Protein AF-A0A383DYF5-F1 (afdb_monomer_lite)

Radius of gyration: 20.47 Å; chains: 1; bounding box: 49×34×51 Å

Structure (mmCIF, N/CA/C/O backbone):
data_AF-A0A383DYF5-F1
#
_entry.id   AF-A0A383DYF5-F1
#
loop_
_atom_site.group_PDB
_atom_site.id
_atom_site.type_symbol
_atom_site.label_atom_id
_atom_site.label_alt_id
_atom_site.label_comp_id
_atom_site.label_asym_id
_atom_site.label_entity_id
_atom_site.label_seq_id
_atom_site.pdbx_PDB_ins_code
_atom_site.Cartn_x
_atom_site.Cartn_y
_atom_site.Cartn_z
_atom_site.occupancy
_atom_site.B_iso_or_equiv
_atom_site.auth_seq_id
_atom_site.auth_comp_id
_atom_site.auth_asym_id
_atom_site.auth_atom_id
_atom_site.pdbx_PDB_model_num
ATOM 1 N N . ILE A 1 1 ? 13.532 -9.403 -15.175 1.00 59.69 1 ILE A N 1
ATOM 2 C CA . ILE A 1 1 ? 12.451 -8.471 -14.766 1.00 59.69 1 ILE A CA 1
ATOM 3 C C . ILE A 1 1 ? 12.163 -8.731 -13.298 1.00 59.69 1 ILE A C 1
ATOM 5 O O . ILE A 1 1 ? 11.572 -9.760 -12.982 1.00 59.69 1 ILE A O 1
ATOM 9 N N . HIS A 1 2 ? 12.642 -7.856 -12.417 1.00 59.66 2 HIS A N 1
ATOM 10 C CA . HIS A 1 2 ? 12.319 -7.915 -10.993 1.00 59.66 2 HIS A CA 1
ATOM 11 C C . HIS A 1 2 ? 11.013 -7.155 -10.761 1.00 59.66 2 HIS A C 1
ATOM 13 O O . HIS A 1 2 ? 10.802 -6.106 -11.361 1.00 59.66 2 HIS A O 1
ATOM 19 N N . SER A 1 3 ? 10.124 -7.720 -9.947 1.00 62.81 3 SER A N 1
ATOM 20 C CA . SER A 1 3 ? 8.877 -7.073 -9.546 1.00 62.81 3 SER A CA 1
ATOM 21 C C . SER A 1 3 ? 9.007 -6.704 -8.083 1.00 62.81 3 SER A C 1
ATOM 23 O O . SER A 1 3 ? 9.313 -7.569 -7.264 1.00 62.81 3 SER A O 1
ATOM 25 N N . VAL A 1 4 ? 8.773 -5.439 -7.763 1.00 70.38 4 VAL A N 1
ATOM 26 C CA . VAL A 1 4 ? 8.715 -4.961 -6.387 1.00 70.38 4 VAL A CA 1
ATOM 27 C C . VAL A 1 4 ? 7.418 -4.186 -6.230 1.00 70.38 4 VAL A C 1
ATOM 29 O O . VAL A 1 4 ? 7.077 -3.360 -7.072 1.00 70.38 4 VAL A O 1
ATOM 32 N N . GLY A 1 5 ? 6.659 -4.505 -5.192 1.00 65.25 5 GLY A N 1
ATOM 33 C CA . GLY A 1 5 ? 5.375 -3.881 -4.920 1.00 65.25 5 GLY A CA 1
ATOM 34 C C . GLY A 1 5 ? 5.255 -3.631 -3.433 1.00 65.25 5 GLY A C 1
ATOM 35 O O . GLY A 1 5 ? 5.631 -4.480 -2.627 1.00 65.25 5 GLY A O 1
ATOM 36 N N . GLN A 1 6 ? 4.750 -2.458 -3.078 1.00 68.25 6 GLN A N 1
ATOM 37 C CA . GLN A 1 6 ? 4.288 -2.205 -1.727 1.00 68.25 6 GLN A CA 1
ATOM 38 C C . GLN A 1 6 ? 2.813 -2.576 -1.666 1.00 68.25 6 GLN A C 1
ATOM 40 O O . GLN A 1 6 ? 2.042 -2.196 -2.544 1.00 68.25 6 GLN A O 1
ATOM 45 N N . SER A 1 7 ? 2.428 -3.299 -0.622 1.00 64.44 7 SER A N 1
ATOM 46 C CA . SER A 1 7 ? 1.028 -3.561 -0.325 1.00 64.44 7 SER A CA 1
ATOM 47 C C . SER A 1 7 ? 0.705 -2.951 1.026 1.00 64.44 7 SER A C 1
ATOM 49 O O . SER A 1 7 ? 1.428 -3.168 1.998 1.00 64.44 7 SER A O 1
ATOM 51 N N . VAL A 1 8 ? -0.388 -2.203 1.078 1.00 68.31 8 VAL A N 1
ATOM 52 C CA . VAL A 1 8 ? -1.066 -1.844 2.323 1.00 68.31 8 VAL A CA 1
ATOM 53 C C . VAL A 1 8 ? -2.388 -2.599 2.351 1.00 68.31 8 VAL A C 1
ATOM 55 O O . VAL A 1 8 ? -2.983 -2.834 1.301 1.00 68.31 8 VAL A O 1
ATOM 58 N N . PHE A 1 9 ? -2.824 -3.026 3.530 1.00 68.12 9 PHE A N 1
ATOM 59 C CA . PHE A 1 9 ? -4.159 -3.589 3.697 1.00 68.12 9 PHE A CA 1
ATOM 60 C C . PHE A 1 9 ? -5.073 -2.489 4.222 1.00 68.12 9 PHE A C 1
ATOM 62 O O . PHE A 1 9 ? -4.807 -1.921 5.280 1.00 68.12 9 PHE A O 1
ATOM 69 N N . SER A 1 10 ? -6.125 -2.184 3.469 1.00 72.62 10 SER A N 1
ATOM 70 C CA . SER A 1 10 ? -7.183 -1.271 3.897 1.00 72.62 10 SER A CA 1
ATOM 71 C C . SER A 1 10 ? -8.203 -2.028 4.747 1.00 72.62 10 SER A C 1
ATOM 73 O O . SER A 1 10 ? -8.504 -3.193 4.476 1.00 72.62 10 SER A O 1
ATOM 75 N N . LEU A 1 11 ? -8.738 -1.376 5.781 1.00 85.56 11 LEU A N 1
ATOM 76 C CA . LEU A 1 11 ? -9.820 -1.937 6.584 1.00 85.56 11 LEU A CA 1
ATOM 77 C C . LEU A 1 11 ? -11.152 -1.622 5.900 1.00 85.56 11 LEU A C 1
ATOM 79 O O . LEU A 1 11 ? -11.663 -0.509 5.994 1.00 85.56 11 LEU A O 1
ATOM 83 N N . GLU A 1 12 ? -11.677 -2.609 5.180 1.00 87.38 12 GLU A N 1
ATOM 84 C CA . GLU A 1 12 ? -12.930 -2.523 4.420 1.00 87.38 12 GLU A CA 1
ATOM 85 C C . GLU A 1 12 ? -14.012 -3.415 5.033 1.00 87.38 12 GLU A C 1
ATOM 87 O O . GLU A 1 12 ? -13.692 -4.358 5.759 1.00 87.38 12 GLU A O 1
ATOM 92 N N . LYS A 1 13 ? -15.285 -3.154 4.714 1.00 82.94 13 LYS A N 1
ATOM 93 C CA . LYS A 1 13 ? -16.456 -3.800 5.346 1.00 82.94 13 LYS A CA 1
ATOM 94 C C . LYS A 1 13 ? -16.441 -5.327 5.252 1.00 82.94 13 LYS A C 1
ATOM 96 O O . LYS A 1 13 ? -16.819 -6.001 6.203 1.00 82.94 13 LYS A O 1
ATOM 101 N N . ASP A 1 14 ? -15.951 -5.847 4.134 1.00 83.88 14 ASP A N 1
ATOM 102 C CA . ASP A 1 14 ? -15.887 -7.287 3.863 1.00 83.88 14 ASP A CA 1
ATOM 103 C C . ASP A 1 14 ? -14.457 -7.839 4.005 1.00 83.88 14 ASP A C 1
ATOM 105 O O . ASP A 1 14 ? -14.152 -8.969 3.618 1.00 83.88 14 ASP A O 1
ATOM 109 N N . SER A 1 15 ? -13.537 -7.040 4.560 1.00 86.19 15 SER A N 1
ATOM 110 C CA . SER A 1 15 ? -12.164 -7.476 4.789 1.00 86.19 15 SER A CA 1
ATOM 111 C C . SER A 1 15 ? -12.093 -8.492 5.931 1.00 86.19 15 SER A C 1
ATOM 113 O O . SER A 1 15 ? -12.809 -8.418 6.934 1.00 86.19 15 SER A O 1
ATOM 115 N N . ALA A 1 16 ? -11.138 -9.421 5.844 1.00 85.00 16 ALA A N 1
ATOM 116 C CA . ALA A 1 16 ? -10.868 -10.363 6.933 1.00 85.00 16 ALA A CA 1
ATOM 117 C C . ALA A 1 16 ? -10.522 -9.653 8.259 1.00 85.00 16 ALA A C 1
ATOM 119 O O . ALA A 1 16 ? -10.751 -10.213 9.334 1.00 85.00 16 ALA A O 1
ATOM 120 N N . ILE A 1 17 ? -9.981 -8.432 8.168 1.00 88.00 17 ILE A N 1
ATOM 121 C CA . ILE A 1 17 ? -9.637 -7.575 9.303 1.00 88.00 17 ILE A CA 1
ATOM 122 C C . ILE A 1 17 ? -10.908 -7.071 9.988 1.00 88.00 17 ILE A C 1
ATOM 124 O O . ILE A 1 17 ? -11.009 -7.172 11.206 1.00 88.00 17 ILE A O 1
ATOM 128 N N . TYR A 1 18 ? -11.902 -6.616 9.222 1.00 88.94 18 TYR A N 1
ATOM 129 C CA . TYR A 1 18 ? -13.183 -6.155 9.759 1.00 88.94 18 TYR A CA 1
ATOM 130 C C . TYR A 1 18 ? -13.937 -7.257 10.512 1.00 88.94 18 TYR A C 1
ATOM 132 O O . TYR A 1 18 ? -14.499 -7.010 11.576 1.00 88.94 18 TYR A O 1
ATOM 140 N N . HIS A 1 19 ? -13.899 -8.496 10.013 1.00 88.88 19 HIS A N 1
ATOM 141 C CA . HIS A 1 19 ? -14.551 -9.627 10.682 1.00 88.88 19 HIS A CA 1
ATOM 142 C C . HIS A 1 19 ? -13.784 -10.166 11.897 1.00 88.88 19 HIS A C 1
ATOM 144 O O . HIS A 1 19 ? -14.378 -10.842 12.733 1.00 88.88 19 HIS A O 1
ATOM 150 N N . ASN A 1 20 ? -12.476 -9.903 12.007 1.00 90.44 20 ASN A N 1
ATOM 151 C CA . ASN A 1 20 ? -11.637 -10.406 13.100 1.00 90.44 20 ASN A CA 1
ATOM 152 C C . ASN A 1 20 ? -10.631 -9.350 13.605 1.00 90.44 20 ASN A C 1
ATOM 154 O O . ASN A 1 20 ? -9.429 -9.630 13.632 1.00 90.44 20 ASN A O 1
ATOM 158 N N . PRO A 1 21 ? -11.077 -8.157 14.041 1.00 89.69 21 PRO A N 1
ATOM 159 C CA . PRO A 1 21 ? -10.195 -7.013 14.298 1.00 89.69 21 PRO A CA 1
ATOM 160 C C . PRO A 1 21 ? -9.130 -7.306 15.362 1.00 89.69 21 PRO A C 1
ATOM 162 O O . PRO A 1 21 ? -7.957 -6.974 15.187 1.00 89.69 21 PRO A O 1
ATOM 165 N N . ALA A 1 22 ? -9.496 -8.052 16.409 1.00 89.75 22 ALA A N 1
ATOM 166 C CA . ALA A 1 22 ? -8.582 -8.440 17.482 1.00 89.75 22 ALA A CA 1
ATOM 167 C C . ALA A 1 22 ? -7.381 -9.274 16.994 1.00 89.75 22 ALA A C 1
ATOM 169 O O . ALA A 1 22 ? -6.275 -9.127 17.517 1.00 89.75 22 ALA A O 1
ATOM 170 N N . LYS A 1 23 ? -7.560 -10.114 15.960 1.00 90.38 23 LYS A N 1
ATOM 171 C CA . LYS A 1 23 ? -6.471 -10.916 15.368 1.00 90.38 23 LYS A CA 1
ATOM 172 C C . LYS A 1 23 ? -5.384 -10.034 14.746 1.00 90.38 23 LYS A C 1
ATOM 174 O O . LYS A 1 23 ? -4.230 -10.446 14.679 1.00 90.38 23 LYS A O 1
ATOM 179 N N . PHE A 1 24 ? -5.756 -8.835 14.309 1.00 88.19 24 PHE A N 1
ATOM 180 C CA . PHE A 1 24 ? -4.877 -7.868 13.657 1.00 88.19 24 PHE A CA 1
ATOM 181 C C . PHE A 1 24 ? -4.503 -6.698 14.572 1.00 88.19 24 PHE A C 1
ATOM 183 O O . PHE A 1 24 ? -3.962 -5.709 14.091 1.00 88.19 24 PHE A O 1
ATOM 190 N N . HIS A 1 25 ? -4.764 -6.813 15.879 1.00 90.38 25 HIS A N 1
ATOM 191 C CA . HIS A 1 25 ? -4.489 -5.765 16.866 1.00 90.38 25 HIS A CA 1
ATOM 192 C C . HIS A 1 25 ? -5.205 -4.435 16.586 1.00 90.38 25 HIS A C 1
ATOM 194 O O . HIS A 1 25 ? -4.695 -3.377 16.935 1.00 90.38 25 HIS A O 1
ATOM 200 N N . ILE A 1 26 ? -6.394 -4.498 15.980 1.00 90.88 26 ILE A N 1
ATOM 201 C CA . ILE A 1 26 ? -7.292 -3.350 15.867 1.00 90.88 26 ILE A CA 1
ATOM 202 C C . ILE A 1 26 ? -8.109 -3.256 17.157 1.00 90.88 26 ILE A C 1
ATOM 204 O O . ILE A 1 26 ? -8.897 -4.159 17.448 1.00 90.88 26 ILE A O 1
ATOM 208 N N . ASP A 1 27 ? -7.914 -2.184 17.927 1.00 90.81 27 ASP A N 1
ATOM 209 C CA . ASP A 1 27 ? -8.616 -1.963 19.197 1.00 90.81 27 ASP A CA 1
ATOM 210 C C . ASP A 1 27 ? -10.059 -1.513 18.960 1.00 90.81 27 ASP A C 1
ATOM 212 O O . ASP A 1 27 ? -10.983 -1.974 19.634 1.00 90.81 27 ASP A O 1
ATOM 216 N N . ARG A 1 28 ? -10.266 -0.624 17.980 1.00 91.19 28 ARG A N 1
ATOM 217 C CA . ARG A 1 28 ? -11.591 -0.096 17.645 1.00 91.19 28 ARG A CA 1
ATOM 218 C C . ARG A 1 28 ? -11.680 0.296 16.178 1.00 91.19 28 ARG A C 1
ATOM 220 O O . ARG A 1 28 ? -10.811 0.996 15.679 1.00 91.19 28 ARG A O 1
ATOM 227 N N . ILE A 1 29 ? -12.754 -0.111 15.508 1.00 90.19 29 ILE A N 1
ATOM 228 C CA . ILE A 1 29 ? -13.132 0.418 14.191 1.00 90.19 29 ILE A CA 1
ATOM 229 C C . ILE A 1 29 ? -14.053 1.615 14.434 1.00 90.19 29 ILE A C 1
ATOM 231 O O . ILE A 1 29 ? -15.028 1.503 15.180 1.00 90.19 29 ILE A O 1
ATOM 235 N N . LEU A 1 30 ? -13.730 2.762 13.845 1.00 88.75 30 LEU A N 1
ATOM 236 C CA . LEU A 1 30 ? -14.502 3.990 13.969 1.00 88.75 30 LEU A CA 1
ATOM 237 C C . LEU A 1 30 ? -15.617 3.988 12.920 1.00 88.75 30 LEU A C 1
ATOM 239 O O . LEU A 1 30 ? -15.361 3.866 11.723 1.00 88.75 30 LEU A O 1
ATOM 243 N N . GLN A 1 31 ? -16.860 4.116 13.381 1.00 84.50 31 GLN A N 1
ATOM 244 C CA . GLN A 1 31 ? -18.019 4.306 12.516 1.00 84.50 31 GLN A CA 1
ATOM 245 C C . GLN A 1 31 ? -18.435 5.769 12.572 1.00 84.50 31 GLN A C 1
ATOM 247 O O . GLN A 1 31 ? -18.796 6.276 13.634 1.00 84.50 31 GLN A O 1
ATOM 252 N N . ASP A 1 32 ? -18.361 6.429 11.424 1.00 83.25 32 ASP A N 1
ATOM 253 C CA . ASP A 1 32 ? -18.815 7.799 11.242 1.00 83.25 32 ASP A CA 1
ATOM 254 C C . ASP A 1 32 ? -20.164 7.768 10.498 1.00 83.25 32 ASP A C 1
ATOM 256 O O . ASP A 1 32 ? -20.193 7.356 9.333 1.00 83.25 32 ASP A O 1
ATOM 260 N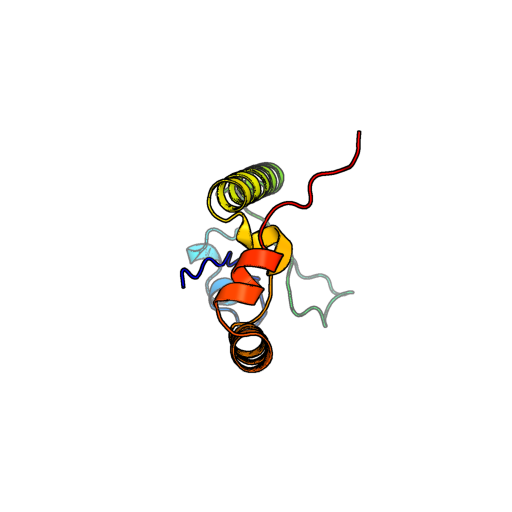 N . PRO A 1 33 ? -21.279 8.159 11.148 1.00 83.00 33 PRO A N 1
ATOM 261 C CA . PRO A 1 33 ? -22.603 8.177 10.528 1.00 83.00 33 PRO A CA 1
ATOM 262 C C . PRO A 1 33 ? -22.676 9.057 9.275 1.00 83.00 33 PRO A C 1
ATOM 264 O O . PRO A 1 33 ? -23.439 8.750 8.360 1.00 83.00 33 PRO A O 1
ATOM 267 N N . ASP A 1 34 ? -21.858 10.110 9.197 1.00 86.88 34 ASP A N 1
ATOM 268 C CA . ASP A 1 34 ? -21.812 11.013 8.043 1.00 86.88 34 ASP A CA 1
ATOM 269 C C . ASP A 1 34 ? -21.036 10.396 6.862 1.00 86.88 34 ASP A C 1
ATOM 271 O O . ASP A 1 34 ? -21.067 10.902 5.736 1.00 86.88 34 ASP A O 1
ATOM 275 N N . ARG A 1 35 ? -20.361 9.263 7.097 1.00 80.50 35 ARG A N 1
ATOM 276 C CA . ARG A 1 35 ? -19.578 8.496 6.120 1.00 80.50 35 ARG A CA 1
ATOM 277 C C . ARG A 1 35 ? -20.086 7.057 5.972 1.00 80.50 35 ARG A C 1
ATOM 279 O O . ARG A 1 35 ? -19.294 6.157 5.716 1.00 80.50 35 ARG A O 1
ATOM 286 N N . ASP A 1 36 ? -21.397 6.835 6.052 1.00 74.12 36 ASP A N 1
ATOM 287 C CA . ASP A 1 36 ? -22.018 5.498 5.937 1.00 74.12 36 ASP A CA 1
ATOM 288 C C . ASP A 1 36 ? -21.694 4.768 4.610 1.00 74.12 36 ASP A C 1
ATOM 290 O O . ASP A 1 36 ? -21.619 3.543 4.546 1.00 74.12 36 ASP A O 1
ATOM 294 N N . MET A 1 37 ? -21.405 5.514 3.538 1.00 77.44 37 MET A N 1
ATOM 295 C CA . MET A 1 37 ? -20.968 4.939 2.255 1.00 77.44 37 MET A CA 1
ATOM 296 C C . MET A 1 37 ? -19.444 4.778 2.117 1.00 77.44 37 MET A C 1
ATOM 298 O O . MET A 1 37 ? -18.963 4.413 1.042 1.00 77.44 37 MET A O 1
ATOM 302 N N . ALA A 1 38 ? -18.656 5.081 3.152 1.00 80.00 38 ALA A N 1
ATOM 303 C CA . ALA A 1 38 ? -17.213 4.900 3.086 1.00 80.00 38 ALA A CA 1
ATOM 304 C C . ALA A 1 38 ? -16.866 3.411 2.998 1.00 80.00 38 ALA A C 1
ATOM 306 O O . ALA A 1 38 ? -17.275 2.592 3.815 1.00 80.00 38 ALA A O 1
ATOM 307 N N . ILE A 1 39 ? -16.069 3.072 1.987 1.00 79.56 39 ILE A N 1
ATOM 308 C CA . ILE A 1 39 ? -15.586 1.704 1.769 1.00 79.56 39 ILE A CA 1
ATOM 309 C C . ILE A 1 39 ? -14.482 1.363 2.782 1.00 79.56 39 ILE A C 1
ATOM 311 O O . ILE A 1 39 ? -14.366 0.219 3.212 1.00 79.56 39 ILE A O 1
ATOM 315 N N . ILE A 1 40 ? -13.697 2.373 3.176 1.00 84.75 40 ILE A N 1
ATOM 316 C CA . ILE A 1 40 ? -12.557 2.263 4.089 1.00 84.75 40 ILE A CA 1
ATOM 317 C C . ILE A 1 40 ? -12.921 2.919 5.419 1.00 84.75 40 ILE A C 1
ATOM 319 O O . ILE A 1 40 ? -13.341 4.080 5.441 1.00 84.75 40 ILE A O 1
ATOM 323 N N . PHE A 1 41 ? -12.708 2.191 6.512 1.00 86.25 41 PHE A N 1
ATOM 324 C CA . PHE A 1 41 ? -12.968 2.664 7.867 1.00 86.25 41 PHE A CA 1
ATOM 325 C C . PHE A 1 41 ? -11.698 3.167 8.546 1.00 86.25 41 PHE A C 1
ATOM 327 O O . PHE A 1 41 ? -10.613 2.604 8.380 1.00 86.25 41 PHE A O 1
ATOM 334 N N . ASP A 1 42 ? -11.870 4.190 9.376 1.00 87.31 42 ASP A N 1
ATOM 335 C CA . ASP A 1 42 ? -10.848 4.615 10.321 1.00 87.31 42 ASP A CA 1
ATOM 336 C C . ASP A 1 42 ? -10.830 3.670 11.532 1.00 87.31 42 ASP A C 1
ATOM 338 O O . ASP A 1 42 ? -11.813 2.988 11.835 1.00 87.31 42 ASP A O 1
ATOM 342 N N . TYR A 1 43 ? -9.696 3.586 12.222 1.00 89.00 43 TYR A N 1
ATOM 343 C CA . TYR A 1 43 ? -9.525 2.665 13.340 1.00 89.00 43 TYR A CA 1
ATOM 344 C C . TYR A 1 43 ? -8.474 3.162 14.335 1.00 89.00 43 TYR A C 1
ATOM 346 O O . TYR A 1 43 ? -7.616 3.984 14.013 1.00 89.00 43 TYR A O 1
ATOM 354 N N . GLU A 1 44 ? -8.532 2.630 15.550 1.00 89.94 44 GLU A N 1
ATOM 355 C CA . GLU A 1 44 ? -7.572 2.876 16.623 1.00 89.94 44 GLU A CA 1
ATOM 356 C C . GLU A 1 44 ? -6.729 1.625 16.879 1.00 89.94 44 GLU A C 1
ATOM 358 O O . GLU A 1 44 ? -7.242 0.500 16.856 1.00 89.94 44 GLU A O 1
ATOM 363 N N . ILE A 1 45 ? -5.432 1.841 17.122 1.00 90.06 45 ILE A N 1
ATOM 364 C CA . ILE A 1 45 ? -4.464 0.811 17.510 1.00 90.06 45 ILE A CA 1
ATOM 365 C C . ILE A 1 45 ? -3.601 1.290 18.682 1.00 90.06 45 ILE A C 1
ATOM 367 O O . ILE A 1 45 ? -3.126 2.423 18.693 1.00 90.06 45 ILE A O 1
ATOM 371 N N . ASN A 1 46 ? -3.330 0.393 19.623 1.00 90.50 46 ASN A N 1
ATOM 372 C CA . ASN A 1 46 ? -2.386 0.549 20.731 1.00 90.50 46 ASN A CA 1
ATOM 373 C C . ASN A 1 46 ? -1.110 -0.274 20.515 1.00 90.50 46 ASN A C 1
ATOM 375 O O . ASN A 1 46 ? -0.141 -0.152 21.265 1.00 90.50 46 ASN A O 1
ATOM 379 N N . LYS A 1 47 ? -1.108 -1.147 19.501 1.00 88.19 47 LYS A N 1
ATOM 380 C CA . LYS A 1 47 ? 0.013 -2.017 19.155 1.00 88.19 47 LYS A CA 1
ATOM 381 C C . LYS A 1 47 ? 0.249 -1.983 17.652 1.00 88.19 47 LYS A C 1
ATOM 383 O O . LYS A 1 47 ? -0.631 -2.320 16.869 1.00 88.19 47 LYS A O 1
ATOM 388 N N . GLY A 1 48 ? 1.465 -1.630 17.262 1.00 86.44 48 GLY A N 1
ATOM 389 C CA . GLY A 1 48 ? 1.854 -1.483 15.866 1.00 86.44 48 GLY A CA 1
ATOM 390 C C . GLY A 1 48 ? 2.741 -0.264 15.683 1.00 86.44 48 GLY A C 1
ATOM 391 O O . GLY A 1 48 ? 3.178 0.349 16.654 1.00 86.44 48 GLY A O 1
ATOM 392 N N . MET A 1 49 ? 3.009 0.063 14.425 1.00 86.94 49 MET A N 1
ATOM 393 C CA . MET A 1 49 ? 3.803 1.228 14.062 1.00 86.94 49 MET A CA 1
ATOM 394 C C . MET A 1 49 ? 2.884 2.451 13.934 1.00 86.94 49 MET A C 1
ATOM 396 O O . MET A 1 49 ? 1.879 2.372 13.217 1.00 86.94 49 MET A O 1
ATOM 400 N N . PRO A 1 50 ? 3.185 3.577 14.601 1.00 84.81 50 PRO A N 1
ATOM 401 C CA . PRO A 1 50 ? 2.410 4.795 14.440 1.00 84.81 50 PRO A CA 1
ATOM 402 C C . PRO A 1 50 ? 2.590 5.361 13.026 1.00 84.81 50 PRO A C 1
ATOM 404 O O . PRO A 1 50 ? 3.579 5.104 12.337 1.00 84.81 50 PRO A O 1
ATOM 407 N N . LYS A 1 51 ? 1.616 6.155 12.573 1.00 81.94 51 LYS A N 1
ATOM 408 C CA . LYS A 1 51 ? 1.554 6.654 11.188 1.00 81.94 51 LYS A CA 1
ATOM 409 C C . LYS A 1 51 ? 2.840 7.358 10.734 1.00 8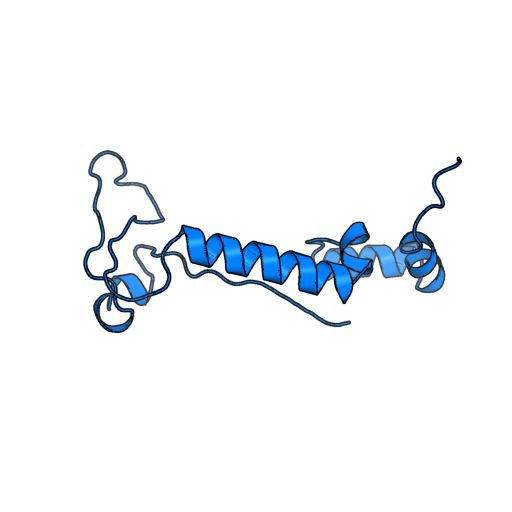1.94 51 LYS A C 1
ATOM 411 O O . LYS A 1 51 ? 3.252 7.187 9.594 1.00 81.94 51 LYS A O 1
ATOM 416 N N . ASN A 1 52 ? 3.459 8.152 11.603 1.00 87.25 52 ASN A N 1
ATOM 417 C CA . ASN A 1 52 ? 4.711 8.857 11.317 1.00 87.25 52 ASN A CA 1
ATOM 418 C C . ASN A 1 52 ? 5.875 7.892 11.046 1.00 87.25 52 ASN A C 1
ATOM 420 O O . ASN A 1 52 ? 6.596 8.088 10.075 1.00 87.25 52 ASN A O 1
ATOM 424 N N . GLU A 1 53 ? 6.019 6.835 11.844 1.00 89.94 53 GLU A N 1
ATOM 425 C CA . GLU A 1 53 ? 7.047 5.812 11.628 1.00 89.94 53 GLU A CA 1
ATOM 426 C C . GLU A 1 53 ? 6.769 5.003 10.352 1.00 89.94 53 GLU A C 1
ATOM 428 O O . GLU A 1 53 ? 7.688 4.729 9.585 1.00 89.94 53 GLU A O 1
ATOM 433 N N . VAL A 1 54 ? 5.499 4.691 10.050 1.00 87.19 54 VAL A N 1
ATOM 434 C CA . VAL A 1 54 ? 5.131 4.030 8.780 1.00 87.19 54 VAL A CA 1
ATOM 435 C C . VAL A 1 54 ? 5.554 4.881 7.583 1.00 87.19 54 VAL A C 1
ATOM 437 O O . VAL A 1 54 ? 6.088 4.358 6.603 1.00 87.19 54 VAL A O 1
ATOM 440 N N . LEU A 1 55 ? 5.336 6.197 7.658 1.00 88.25 55 LEU A N 1
ATOM 441 C CA . LEU A 1 55 ? 5.760 7.133 6.619 1.00 88.25 55 LEU A CA 1
ATOM 442 C C . LEU A 1 55 ? 7.287 7.208 6.503 1.00 88.25 55 LEU A C 1
ATOM 444 O O . LEU A 1 55 ? 7.804 7.273 5.391 1.00 88.25 55 LEU A O 1
ATOM 448 N N . GLU A 1 56 ? 8.017 7.142 7.616 1.00 92.81 56 GLU A N 1
ATOM 449 C CA . GLU A 1 56 ? 9.481 7.096 7.602 1.00 92.81 56 GLU A CA 1
ATOM 450 C C . GLU A 1 56 ? 10.004 5.824 6.919 1.00 92.81 56 GLU A C 1
ATOM 452 O O . GLU A 1 56 ? 10.852 5.899 6.025 1.00 92.81 56 GLU A O 1
ATOM 457 N N . VAL A 1 57 ? 9.450 4.659 7.271 1.00 90.44 57 VAL A N 1
ATOM 458 C CA . VAL A 1 57 ? 9.782 3.382 6.622 1.00 90.44 57 VAL A CA 1
ATOM 459 C C . VAL A 1 57 ? 9.464 3.431 5.131 1.00 90.44 57 VAL A C 1
ATOM 461 O O . VAL A 1 57 ? 10.259 2.956 4.318 1.00 90.44 57 VAL A O 1
ATOM 46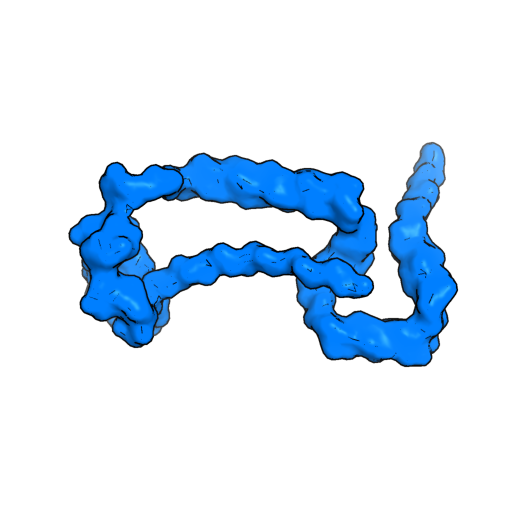4 N N . TYR A 1 58 ? 8.332 4.029 4.757 1.00 87.56 58 TYR A N 1
ATOM 465 C CA . TYR A 1 58 ? 7.942 4.199 3.362 1.00 87.56 58 TYR A CA 1
ATOM 466 C C . TYR A 1 58 ? 8.939 5.059 2.575 1.00 87.56 58 TYR A C 1
ATOM 468 O O . TYR A 1 58 ? 9.384 4.658 1.497 1.00 87.56 58 TYR A O 1
ATOM 476 N N . GLU A 1 59 ? 9.343 6.211 3.110 1.00 90.31 59 GLU A N 1
ATOM 477 C CA . GLU A 1 59 ? 10.324 7.065 2.438 1.00 90.31 59 GLU A CA 1
ATOM 478 C C . GLU A 1 59 ? 11.707 6.407 2.372 1.00 90.31 59 GLU A C 1
ATOM 480 O O . GLU A 1 59 ? 12.399 6.516 1.358 1.00 90.31 59 GLU A O 1
ATOM 485 N N . ASN A 1 60 ? 12.101 5.652 3.401 1.00 91.25 60 ASN A N 1
ATOM 486 C CA . ASN A 1 60 ? 13.328 4.865 3.348 1.00 91.25 60 ASN A CA 1
ATOM 487 C C . ASN A 1 60 ? 13.257 3.772 2.269 1.00 91.25 60 ASN A C 1
ATOM 489 O O . ASN A 1 60 ? 14.190 3.608 1.484 1.00 91.25 60 ASN A O 1
ATOM 493 N N . PHE A 1 61 ? 12.130 3.063 2.168 1.00 87.81 61 PHE A N 1
ATOM 494 C CA . PHE A 1 61 ? 11.905 2.080 1.111 1.00 87.81 61 PHE A CA 1
ATOM 495 C C . PHE A 1 61 ? 12.021 2.715 -0.279 1.00 87.81 61 PHE A C 1
ATOM 497 O O . PHE A 1 61 ? 12.708 2.165 -1.139 1.00 87.81 61 PHE A O 1
ATOM 504 N N . LYS A 1 62 ? 11.427 3.896 -0.501 1.00 85.00 62 LYS A N 1
ATOM 505 C CA . LYS A 1 62 ? 11.570 4.626 -1.771 1.00 85.00 62 LYS A CA 1
ATOM 506 C C . LYS A 1 62 ? 13.030 4.895 -2.118 1.00 85.00 62 LYS A C 1
ATOM 508 O O . LYS A 1 62 ? 13.441 4.524 -3.214 1.00 85.00 62 LYS A O 1
ATOM 513 N N . LYS A 1 63 ? 13.822 5.416 -1.176 1.00 88.44 63 LYS A N 1
ATOM 514 C CA . LYS A 1 63 ? 15.263 5.661 -1.381 1.00 88.44 63 LYS A CA 1
ATOM 515 C C . LYS A 1 63 ? 16.023 4.388 -1.750 1.00 88.44 63 LYS A C 1
ATOM 517 O O . LYS A 1 63 ? 16.857 4.400 -2.655 1.00 88.44 63 LYS A O 1
ATOM 522 N N . VAL A 1 64 ? 15.725 3.274 -1.075 1.00 88.25 64 VAL A N 1
ATOM 523 C CA . VAL A 1 64 ? 16.346 1.974 -1.370 1.00 88.25 64 VAL A CA 1
ATOM 524 C C . VAL A 1 64 ? 15.983 1.519 -2.780 1.00 88.25 64 VAL A C 1
ATOM 526 O O . VAL A 1 64 ? 16.865 1.088 -3.523 1.00 88.25 64 VAL A O 1
ATOM 529 N N . ILE A 1 65 ? 14.715 1.635 -3.179 1.00 84.31 65 ILE A N 1
ATOM 530 C CA . ILE A 1 65 ? 14.304 1.252 -4.530 1.00 84.31 65 ILE A CA 1
ATOM 531 C C . ILE A 1 65 ? 14.933 2.164 -5.583 1.00 84.31 65 ILE A C 1
ATOM 533 O O . ILE A 1 65 ? 15.432 1.653 -6.575 1.00 84.31 65 ILE A O 1
ATOM 537 N N . GLU A 1 66 ? 14.955 3.477 -5.378 1.00 82.12 66 GLU A N 1
ATOM 538 C CA . GLU A 1 66 ? 15.594 4.425 -6.302 1.00 82.12 66 GLU A CA 1
ATOM 539 C C . GLU A 1 66 ? 17.087 4.117 -6.484 1.00 82.12 66 GLU A C 1
ATOM 541 O O . GLU A 1 66 ? 17.578 4.094 -7.610 1.00 82.12 66 GLU A O 1
ATOM 546 N N . THR A 1 67 ? 17.787 3.782 -5.395 1.00 84.62 67 THR A N 1
ATOM 547 C CA . THR A 1 67 ? 19.214 3.416 -5.433 1.00 84.62 67 THR A CA 1
ATOM 548 C C . THR A 1 67 ? 19.461 2.107 -6.190 1.00 84.62 67 THR A C 1
ATOM 550 O O . THR A 1 67 ? 20.429 1.996 -6.937 1.00 84.62 67 THR A O 1
ATOM 553 N N . ASN A 1 68 ? 18.604 1.098 -6.002 1.00 83.81 68 ASN A N 1
ATOM 554 C CA . ASN A 1 68 ? 18.823 -0.241 -6.564 1.00 83.81 68 ASN A CA 1
ATOM 555 C C . ASN A 1 68 ? 18.175 -0.443 -7.943 1.00 83.81 68 ASN A C 1
ATOM 557 O O . ASN A 1 68 ? 18.559 -1.353 -8.677 1.00 83.81 68 ASN A O 1
ATOM 561 N N . PHE A 1 69 ? 17.196 0.387 -8.306 1.00 79.56 69 PHE A N 1
ATOM 562 C CA . PHE A 1 69 ? 16.424 0.268 -9.540 1.00 79.56 69 PHE A CA 1
ATOM 563 C C . PHE A 1 69 ? 16.302 1.631 -10.245 1.00 79.56 69 PHE A C 1
ATOM 565 O O . PHE A 1 69 ? 15.212 2.210 -10.270 1.00 79.56 69 PHE A O 1
ATOM 572 N N . PRO A 1 70 ? 17.375 2.125 -10.899 1.00 74.19 70 PRO A N 1
ATOM 573 C CA . PRO A 1 70 ? 17.362 3.396 -11.640 1.00 74.19 70 PRO A CA 1
ATOM 574 C C . PRO A 1 70 ? 16.268 3.465 -12.714 1.00 74.19 70 PRO A C 1
ATOM 576 O O . PRO A 1 70 ? 15.730 4.528 -13.020 1.00 74.19 70 PRO A O 1
ATOM 579 N N . SER A 1 71 ? 15.867 2.301 -13.234 1.00 71.88 71 SER A N 1
ATOM 580 C CA . SER A 1 71 ? 14.760 2.141 -14.175 1.00 71.88 71 SER A CA 1
ATOM 581 C C . SER A 1 71 ? 13.417 2.646 -13.627 1.00 71.88 71 SER A C 1
ATOM 583 O O . SER A 1 71 ? 12.510 2.918 -14.411 1.00 71.88 71 SER A O 1
ATOM 585 N N . ARG A 1 72 ? 13.261 2.802 -12.303 1.00 73.31 72 ARG A N 1
ATOM 586 C CA . ARG A 1 72 ? 12.053 3.372 -11.688 1.00 73.31 72 ARG A CA 1
ATOM 587 C C . ARG A 1 72 ? 11.783 4.808 -12.144 1.00 73.31 72 ARG A C 1
ATOM 589 O O . ARG A 1 72 ? 10.618 5.175 -12.248 1.00 73.31 72 ARG A O 1
ATOM 596 N N . ASN A 1 73 ? 12.810 5.585 -12.482 1.00 67.81 73 ASN A N 1
ATOM 597 C CA . ASN A 1 73 ? 12.627 6.957 -12.972 1.00 67.81 73 ASN A CA 1
ATOM 598 C C . ASN A 1 73 ? 11.927 7.012 -14.337 1.00 67.81 73 ASN A C 1
ATOM 600 O O . ASN A 1 73 ? 11.263 7.994 -14.647 1.00 67.81 73 ASN A O 1
ATOM 604 N N . VAL A 1 74 ? 12.045 5.945 -15.130 1.00 67.38 74 VAL A N 1
ATOM 605 C CA . VAL A 1 74 ? 11.390 5.827 -16.440 1.00 67.38 74 VAL A CA 1
ATOM 606 C C . VAL A 1 74 ? 10.051 5.107 -16.317 1.00 67.38 74 VAL A C 1
ATOM 608 O O . VAL A 1 74 ? 9.058 5.517 -16.908 1.00 67.38 74 VAL A O 1
ATOM 611 N N . TRP A 1 75 ? 10.016 4.031 -15.529 1.00 69.56 75 TRP A N 1
ATOM 612 C CA . TRP A 1 75 ? 8.909 3.075 -15.548 1.00 69.56 75 TRP A CA 1
ATOM 613 C C . TRP A 1 75 ? 8.016 3.116 -14.310 1.00 69.56 75 TRP A C 1
ATOM 615 O O . TRP A 1 75 ? 7.015 2.427 -14.305 1.00 69.56 75 TRP A O 1
ATOM 625 N N . ASN A 1 76 ? 8.347 3.884 -13.270 1.00 70.75 76 ASN A N 1
ATOM 626 C CA . ASN A 1 76 ? 7.616 4.052 -12.004 1.00 70.75 76 ASN A CA 1
ATOM 627 C C . ASN A 1 76 ? 6.577 2.953 -11.660 1.00 70.75 76 ASN A C 1
ATOM 629 O O . ASN A 1 76 ? 6.957 1.887 -11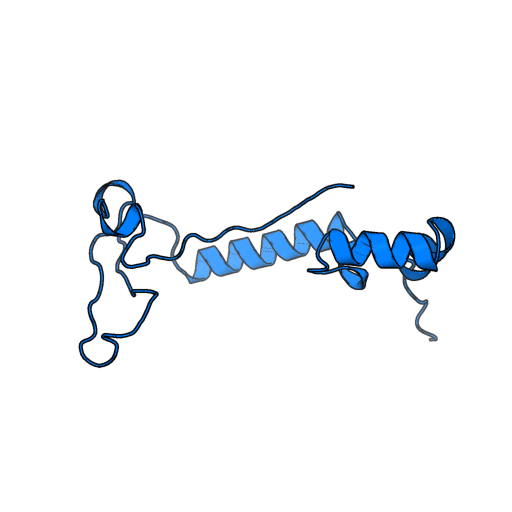.179 1.00 70.75 76 ASN A O 1
ATOM 633 N N . TYR A 1 77 ? 5.288 3.212 -11.926 1.00 66.81 77 TYR A N 1
ATOM 634 C CA . TYR A 1 77 ? 4.152 2.297 -11.710 1.00 66.81 77 TYR A CA 1
ATOM 635 C C . TYR A 1 77 ? 3.598 1.711 -13.016 1.00 66.81 77 TYR A C 1
ATOM 637 O O . TYR A 1 77 ? 2.405 1.429 -13.131 1.00 66.81 77 TYR A O 1
ATOM 645 N N . LEU A 1 78 ? 4.433 1.583 -14.040 1.00 69.94 78 LEU A N 1
ATOM 646 C CA . LEU A 1 78 ? 4.018 1.067 -15.328 1.00 69.94 78 LEU A CA 1
ATOM 647 C C . LEU A 1 78 ? 3.632 -0.403 -15.162 1.00 69.94 78 LEU A C 1
ATOM 649 O O . LEU A 1 78 ? 4.441 -1.236 -14.741 1.00 69.94 78 LEU A O 1
ATOM 653 N N . SER A 1 79 ? 2.378 -0.720 -15.478 1.00 67.62 79 SER A N 1
ATOM 654 C CA . SER A 1 79 ? 1.924 -2.104 -15.436 1.00 67.62 79 SER A CA 1
ATOM 655 C C . SER A 1 79 ? 2.708 -2.938 -16.454 1.00 67.62 79 SER A C 1
ATOM 657 O O . SER A 1 79 ? 3.231 -2.439 -17.458 1.00 67.62 79 SER A O 1
ATOM 659 N N . ARG A 1 80 ? 2.812 -4.238 -16.183 1.00 70.94 80 ARG A N 1
ATOM 660 C CA . ARG A 1 80 ? 3.658 -5.147 -16.963 1.00 70.94 80 ARG A CA 1
ATOM 661 C C . ARG A 1 80 ? 3.206 -5.233 -18.421 1.00 70.94 80 ARG A C 1
ATOM 663 O O . ARG A 1 80 ? 4.035 -5.377 -19.310 1.00 70.94 80 ARG A O 1
ATOM 670 N N . GLU A 1 81 ? 1.908 -5.096 -18.651 1.00 78.12 81 GLU A N 1
ATOM 671 C CA . GLU A 1 81 ? 1.265 -5.087 -19.961 1.00 78.12 81 GLU A CA 1
ATOM 672 C C . GLU A 1 81 ? 1.732 -3.889 -20.788 1.00 78.12 81 GLU A C 1
ATOM 674 O O . GLU A 1 81 ? 2.114 -4.048 -21.944 1.00 78.12 81 GLU A O 1
ATOM 679 N N . HIS A 1 82 ? 1.794 -2.703 -20.181 1.00 79.56 82 HIS A N 1
ATOM 680 C CA . HIS A 1 82 ? 2.300 -1.513 -20.857 1.00 79.56 82 HIS A CA 1
ATOM 681 C C . HIS A 1 82 ? 3.790 -1.655 -21.188 1.00 79.56 82 HIS A C 1
ATOM 683 O O . HIS A 1 82 ? 4.201 -1.265 -22.274 1.00 79.56 82 HIS A O 1
ATOM 689 N N . PHE A 1 83 ? 4.597 -2.276 -20.319 1.00 78.81 83 PHE A N 1
ATOM 690 C CA . PHE A 1 83 ? 6.022 -2.504 -20.604 1.00 78.81 83 PHE A CA 1
ATOM 691 C C . PHE A 1 83 ? 6.219 -3.354 -21.866 1.00 78.81 83 PHE A C 1
ATOM 693 O O . PHE A 1 83 ? 7.094 -3.058 -22.679 1.00 78.81 83 PHE A O 1
ATOM 700 N N . LEU A 1 84 ? 5.382 -4.379 -22.061 1.00 84.25 84 LEU A N 1
ATOM 701 C CA . LEU A 1 84 ? 5.449 -5.236 -23.246 1.00 84.25 84 LEU A CA 1
ATOM 702 C C . LEU A 1 84 ? 5.162 -4.461 -24.539 1.00 84.25 84 LEU A C 1
ATOM 704 O O . LEU A 1 84 ? 5.810 -4.73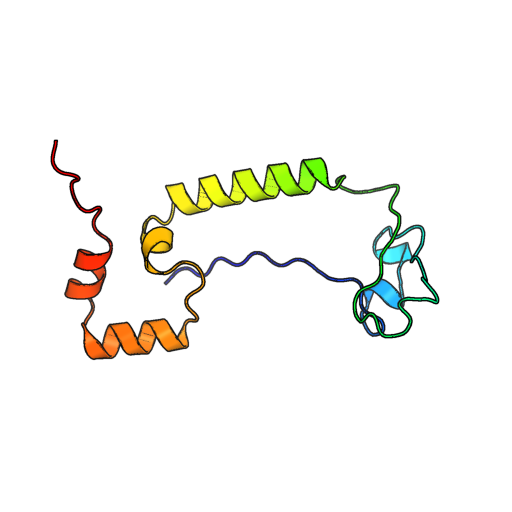1 -25.545 1.00 84.25 84 LEU A O 1
ATOM 708 N N . LEU A 1 85 ? 4.2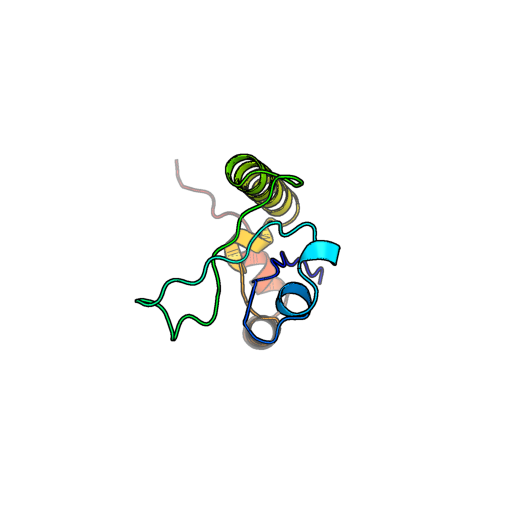74 -3.462 -24.503 1.00 87.44 85 LEU A N 1
ATOM 709 C CA . LEU A 1 85 ? 4.007 -2.595 -25.659 1.00 87.44 85 LEU A CA 1
ATOM 710 C C . LEU A 1 85 ? 5.220 -1.730 -26.025 1.00 87.44 85 LEU A C 1
ATOM 712 O O . LEU A 1 85 ? 5.520 -1.547 -27.203 1.00 87.44 85 LEU A O 1
ATOM 716 N N . TYR A 1 86 ? 5.942 -1.212 -25.028 1.00 85.12 86 TYR A N 1
ATOM 717 C CA . TYR A 1 86 ? 7.182 -0.474 -25.279 1.00 85.12 86 TYR A CA 1
ATOM 718 C C . TYR A 1 86 ? 8.270 -1.397 -25.828 1.00 85.12 86 TYR A C 1
ATOM 720 O O . TYR A 1 86 ? 8.978 -1.014 -26.757 1.00 85.12 86 TYR A O 1
ATOM 728 N N . LEU A 1 87 ? 8.391 -2.612 -25.284 1.00 86.25 87 LEU A N 1
ATOM 729 C CA . LEU A 1 87 ? 9.377 -3.587 -25.745 1.00 86.25 87 LEU A CA 1
ATOM 730 C C . LEU A 1 87 ? 9.134 -4.002 -27.199 1.00 86.25 87 LEU A C 1
ATOM 732 O O . LEU A 1 87 ? 10.093 -4.083 -27.960 1.00 86.25 87 LEU A O 1
ATOM 736 N N . ASP A 1 88 ? 7.875 -4.220 -27.579 1.00 92.31 88 ASP A N 1
ATOM 737 C CA . ASP A 1 88 ? 7.477 -4.513 -28.959 1.00 92.31 88 ASP A CA 1
ATOM 738 C C . ASP A 1 88 ? 7.807 -3.349 -29.907 1.00 92.31 88 ASP A C 1
ATOM 740 O O . ASP A 1 88 ? 8.428 -3.541 -30.951 1.00 92.31 88 ASP A O 1
ATOM 744 N N . ARG A 1 89 ? 7.466 -2.117 -29.508 1.00 92.12 89 ARG A N 1
ATOM 745 C CA . ARG A 1 89 ? 7.640 -0.927 -30.351 1.00 92.12 89 ARG A CA 1
ATOM 746 C C . ARG A 1 89 ? 9.094 -0.486 -30.524 1.00 92.12 89 ARG A C 1
ATOM 748 O O . ARG A 1 89 ? 9.460 -0.047 -31.611 1.00 92.12 89 ARG A O 1
ATOM 755 N N . TYR A 1 90 ? 9.884 -0.510 -29.453 1.00 88.75 90 TYR A N 1
ATOM 756 C CA . TYR A 1 90 ? 11.219 0.105 -29.416 1.00 88.75 90 TYR A CA 1
ATOM 757 C C . TYR A 1 90 ? 12.357 -0.919 -29.364 1.00 88.75 90 TYR A C 1
ATOM 759 O O . TYR A 1 90 ? 13.495 -0.598 -29.696 1.00 88.75 90 TYR A O 1
ATOM 767 N N . GLY A 1 91 ? 12.072 -2.162 -28.975 1.00 88.06 91 GLY A N 1
ATOM 768 C CA . GLY A 1 91 ? 13.102 -3.164 -28.740 1.00 88.06 91 GLY A CA 1
ATOM 769 C C . GLY A 1 91 ? 13.918 -2.903 -27.468 1.00 88.06 91 GLY A C 1
ATOM 770 O O . GLY A 1 91 ? 13.820 -1.869 -26.806 1.00 88.06 91 GLY A O 1
ATOM 771 N N . ARG A 1 92 ? 14.733 -3.896 -27.095 1.00 84.50 92 ARG A N 1
ATOM 772 C CA . ARG A 1 92 ? 15.503 -3.897 -25.840 1.00 84.50 92 ARG A CA 1
ATOM 773 C C . ARG A 1 92 ? 16.519 -2.756 -25.759 1.00 84.50 92 ARG A C 1
ATOM 775 O O . ARG A 1 92 ? 16.595 -2.101 -24.725 1.00 84.50 92 ARG A O 1
ATOM 782 N N . GLU A 1 93 ? 17.319 -2.570 -26.807 1.00 86.56 93 GLU A N 1
ATOM 783 C CA . GLU A 1 93 ? 18.455 -1.636 -26.778 1.00 86.56 93 GLU A CA 1
ATOM 784 C C . GLU A 1 93 ? 17.991 -0.187 -26.615 1.00 86.56 93 GLU A C 1
ATOM 786 O O . GLU A 1 93 ? 18.520 0.546 -25.785 1.00 86.56 93 GLU A O 1
ATOM 791 N N . GLU A 1 94 ? 16.934 0.201 -27.326 1.00 84.75 94 GLU A N 1
ATOM 792 C CA . GLU A 1 94 ? 16.415 1.566 -27.270 1.00 84.75 94 GLU A CA 1
ATOM 793 C C . GLU A 1 94 ? 15.798 1.891 -25.902 1.00 84.75 94 GLU A C 1
ATOM 795 O O . GLU A 1 94 ? 16.010 2.969 -25.353 1.00 84.75 94 GLU A O 1
ATOM 800 N N . ILE A 1 95 ? 15.114 0.924 -25.284 1.00 82.38 95 ILE A N 1
ATOM 801 C CA . ILE A 1 95 ? 14.609 1.046 -23.909 1.00 82.38 95 ILE A CA 1
ATOM 802 C C . ILE A 1 95 ? 15.740 1.269 -22.895 1.00 82.38 95 ILE A C 1
ATOM 804 O O . ILE A 1 95 ? 15.568 2.028 -21.940 1.00 82.38 95 ILE A O 1
ATOM 808 N N . LEU A 1 96 ? 16.889 0.613 -23.076 1.00 77.88 96 LEU A N 1
ATOM 809 C CA . LEU A 1 96 ? 18.049 0.807 -22.202 1.00 77.88 96 LEU A CA 1
ATOM 810 C C . LEU A 1 96 ? 18.661 2.201 -22.384 1.00 77.88 96 LEU A C 1
ATOM 812 O O . LEU A 1 96 ? 19.026 2.833 -21.393 1.00 77.88 96 LEU A O 1
ATOM 816 N N . ASN A 1 97 ? 18.694 2.714 -23.616 1.00 81.44 97 ASN A N 1
ATOM 817 C CA . ASN A 1 97 ? 19.139 4.080 -23.892 1.00 81.44 97 ASN A CA 1
ATOM 818 C C . ASN A 1 97 ? 18.241 5.118 -23.200 1.00 81.44 97 ASN A C 1
ATOM 820 O O . ASN A 1 97 ? 18.759 6.039 -22.575 1.00 81.44 97 ASN A O 1
ATOM 824 N N . MET A 1 98 ? 16.914 4.925 -23.207 1.00 78.62 98 MET A N 1
ATOM 825 C CA . MET A 1 98 ? 15.961 5.802 -22.500 1.00 78.62 98 MET A CA 1
ATOM 826 C C . MET A 1 98 ? 16.151 5.816 -20.974 1.00 78.62 98 MET A C 1
ATOM 828 O O . MET A 1 98 ? 15.744 6.768 -20.313 1.00 78.62 98 MET A O 1
ATOM 832 N N . ALA A 1 99 ? 16.734 4.758 -20.403 1.00 68.50 99 ALA A N 1
ATOM 833 C CA . ALA A 1 99 ? 17.016 4.654 -18.973 1.00 68.50 99 ALA A CA 1
ATOM 834 C C . ALA A 1 99 ? 18.352 5.285 -18.557 1.00 68.50 99 ALA A C 1
ATOM 836 O O . ALA A 1 99 ? 18.626 5.383 -17.359 1.00 68.50 99 ALA A O 1
ATOM 837 N N . SER A 1 100 ? 19.176 5.711 -19.517 1.00 66.31 100 SER A N 1
ATOM 838 C CA . SER A 1 100 ? 20.413 6.429 -19.222 1.00 66.31 100 SER A CA 1
ATOM 839 C C . SER A 1 100 ? 20.084 7.842 -18.727 1.00 66.31 100 SER A C 1
ATOM 841 O O . SER A 1 100 ? 19.240 8.512 -19.326 1.00 66.31 100 SER A O 1
ATOM 843 N N . PRO A 1 101 ? 20.711 8.322 -17.638 1.00 59.28 101 PRO A N 1
ATOM 844 C CA . PRO A 1 101 ? 20.517 9.694 -17.196 1.00 59.28 101 PRO A CA 1
ATOM 845 C C . PRO A 1 101 ? 20.945 10.650 -18.313 1.00 59.28 101 PRO A C 1
ATOM 847 O O . PRO A 1 101 ? 22.053 10.551 -18.835 1.00 59.28 101 PRO A O 1
ATOM 850 N N . VAL A 1 102 ? 20.051 11.565 -18.687 1.00 58.41 102 VAL A N 1
ATOM 851 C CA . VAL A 1 102 ? 20.379 12.659 -19.604 1.00 58.41 102 VAL A CA 1
ATOM 852 C C . VAL A 1 102 ? 21.394 13.542 -18.886 1.00 58.41 102 VAL A C 1
ATOM 854 O O . VAL A 1 102 ? 21.069 14.106 -17.839 1.00 58.41 102 VAL A O 1
ATOM 857 N N . GLU A 1 103 ? 22.619 13.640 -19.406 1.00 52.84 103 GLU A N 1
ATOM 858 C CA . GLU A 1 103 ? 23.584 14.632 -18.928 1.00 52.84 103 GLU A CA 1
ATOM 859 C C . GLU A 1 103 ? 22.928 16.014 -19.015 1.00 52.84 103 GLU A C 1
ATOM 861 O O . GLU A 1 103 ? 22.560 16.480 -20.096 1.00 52.84 103 GLU A O 1
ATOM 866 N N . GLN A 1 104 ? 22.718 16.649 -17.862 1.00 41.06 104 GLN A N 1
ATOM 867 C CA . GLN A 1 104 ? 22.260 18.030 -17.832 1.00 41.06 104 GLN A CA 1
ATOM 868 C C . GLN A 1 104 ? 23.419 18.919 -18.300 1.00 41.06 104 GLN A C 1
ATOM 870 O O . GLN A 1 104 ? 24.520 18.791 -17.758 1.00 41.06 104 GLN A O 1
ATOM 875 N N . PRO A 1 105 ? 23.210 19.797 -19.297 1.00 44.44 105 PRO A N 1
ATOM 876 C CA . PRO A 1 105 ? 24.241 20.734 -19.714 1.00 44.44 105 PRO A CA 1
ATOM 877 C C . PRO A 1 105 ? 24.568 21.699 -18.564 1.00 44.44 105 PRO A C 1
ATOM 879 O O . PRO A 1 105 ? 23.667 22.126 -17.839 1.00 44.44 105 PRO A O 1
ATOM 882 N N . ALA A 1 106 ? 25.867 21.971 -18.407 1.00 50.94 106 ALA A N 1
ATOM 883 C CA . ALA A 1 106 ? 26.456 22.834 -17.381 1.00 50.94 106 ALA A CA 1
ATOM 884 C C . ALA A 1 106 ? 25.986 24.295 -17.452 1.00 50.94 106 ALA A C 1
ATOM 886 O O . ALA A 1 106 ? 25.696 24.775 -18.573 1.00 50.94 106 ALA A O 1
#

Foldseek 3Di:
DDDDDDDDDFDFCPDPCNVPVVVVQFPFWDDDPVVPVDRGTDTDHPDDDDPVVVVVVVVVVVVVCCVVPLCCVVCVPPDPVNVVVCCVVQNDPRSVVVSDDDPDDD

Organism: NCBI:txid408172

Sequence (106 aa):
IHSVGQSVFSLEKDSAIYHNPAKFHIDRILQDPDRDMAIIFDYEINKGMPKNEVLEVYENFKKVIETNFPSRNVWNYLSREHFLLYLDRYGREEILNMASPVEQPA

pLDDT: mean 80.19, std 11.08, range [41.06, 92.81]

Secondary structure (DSSP, 8-state):
-----------BTTSHHHH-GGGGT--EEEP-GGGTT-SB-EEE-SSS--HHHHHHHHHHHHHHHHHH-TTHHHHTT--HHHHHHHHHHHHHHHHHHHTS------